Protein AF-A0A8S9FS83-F1 (afdb_monomer_lite)

pLDDT: mean 85.34, std 13.95, range [45.56, 97.06]

InterPro domains:
  IPR008218 ATPase, V1 complex, subunit F [PF01990] (15-40)
  IPR036906 ATPase, V1 complex, subunit F superfamily [G3DSA:3.40.50.10580] (8-51)

Structure (mmCIF, N/CA/C/O backbone):
data_AF-A0A8S9FS83-F1
#
_entry.id   AF-A0A8S9FS83-F1
#
loop_
_atom_site.group_PDB
_atom_site.id
_atom_site.type_symbol
_atom_site.label_atom_id
_atom_site.label_alt_id
_atom_site.label_comp_id
_atom_site.label_asym_id
_atom_site.label_entity_id
_atom_site.label_seq_id
_atom_site.pdbx_PDB_ins_code
_atom_site.Cartn_x
_atom_site.Cartn_y
_atom_site.Cartn_z
_atom_site.occupancy
_atom_site.B_iso_or_equiv
_atom_site.auth_seq_id
_atom_site.auth_comp_id
_atom_site.auth_asym_id
_atom_site.auth_atom_id
_atom_site.pdbx_PDB_model_num
ATOM 1 N N . MET A 1 1 ? 17.232 -18.793 5.349 1.00 50.19 1 MET A N 1
ATOM 2 C CA . MET A 1 1 ? 16.136 -18.406 4.431 1.00 50.19 1 MET A CA 1
ATOM 3 C C . MET A 1 1 ? 15.831 -19.581 3.505 1.00 50.19 1 MET A C 1
ATOM 5 O O . MET A 1 1 ? 16.630 -19.866 2.626 1.00 50.19 1 MET A O 1
ATOM 9 N N . ALA A 1 2 ? 14.752 -20.325 3.759 1.00 45.56 2 ALA A N 1
ATOM 10 C CA . ALA A 1 2 ? 14.441 -21.578 3.069 1.00 45.56 2 ALA A CA 1
ATOM 11 C C . ALA A 1 2 ? 13.762 -21.360 1.699 1.00 45.56 2 ALA A C 1
ATOM 13 O O . ALA A 1 2 ? 12.740 -20.686 1.618 1.00 45.56 2 ALA A O 1
ATOM 14 N N . GLY A 1 3 ? 14.331 -21.956 0.645 1.00 59.97 3 GLY A N 1
ATOM 15 C CA . GLY A 1 3 ? 13.620 -22.718 -0.397 1.00 59.97 3 GLY A CA 1
ATOM 16 C C . GLY A 1 3 ? 12.417 -22.120 -1.139 1.00 59.97 3 GLY A C 1
ATOM 17 O O . GLY A 1 3 ? 11.604 -22.895 -1.638 1.00 59.97 3 GLY A O 1
ATOM 18 N N . ARG A 1 4 ? 12.249 -20.797 -1.238 1.00 67.88 4 ARG A N 1
ATOM 19 C CA . ARG A 1 4 ? 11.116 -20.226 -1.987 1.00 67.88 4 ARG A CA 1
ATOM 20 C C . ARG A 1 4 ? 11.368 -20.336 -3.492 1.00 67.88 4 ARG A C 1
ATOM 22 O O . ARG A 1 4 ? 12.392 -19.863 -3.981 1.00 67.88 4 ARG A O 1
ATOM 29 N N . ALA A 1 5 ? 10.429 -20.950 -4.214 1.00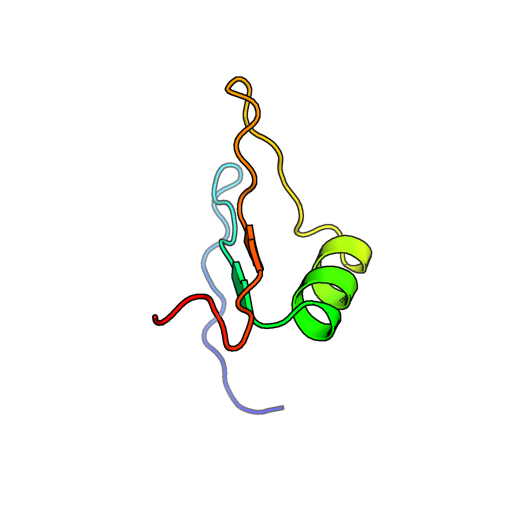 67.94 5 ALA A N 1
ATOM 30 C CA . ALA A 1 5 ? 10.441 -20.982 -5.673 1.00 67.94 5 ALA A CA 1
ATOM 31 C C . ALA A 1 5 ? 10.607 -19.557 -6.224 1.00 67.94 5 ALA A C 1
ATOM 33 O O . ALA A 1 5 ? 9.899 -18.640 -5.799 1.00 67.94 5 ALA A O 1
ATOM 34 N N . SER A 1 6 ? 11.558 -19.377 -7.145 1.00 66.81 6 SER A N 1
ATOM 35 C CA . SER A 1 6 ? 11.721 -18.115 -7.863 1.00 66.81 6 SER A CA 1
ATOM 36 C C . SER A 1 6 ? 10.424 -17.829 -8.613 1.00 66.81 6 SER A C 1
ATOM 38 O O . SER A 1 6 ? 9.974 -18.643 -9.420 1.00 66.81 6 SER A O 1
ATOM 40 N N . ILE A 1 7 ? 9.785 -16.705 -8.295 1.00 70.12 7 ILE A N 1
ATOM 41 C CA . ILE A 1 7 ? 8.577 -16.272 -8.989 1.00 70.12 7 ILE A CA 1
ATOM 42 C C . ILE A 1 7 ? 9.039 -15.823 -10.379 1.00 70.12 7 ILE A C 1
ATOM 44 O O . ILE A 1 7 ? 9.863 -14.909 -10.453 1.00 70.12 7 ILE A O 1
ATOM 48 N N . PRO A 1 8 ? 8.563 -16.441 -11.476 1.00 69.75 8 PRO A N 1
ATOM 49 C CA . PRO A 1 8 ? 8.955 -16.030 -12.815 1.00 69.75 8 PRO A CA 1
ATOM 50 C C . PRO A 1 8 ? 8.493 -14.589 -13.057 1.00 69.75 8 PRO A C 1
ATOM 52 O O . PRO A 1 8 ? 7.316 -14.324 -13.305 1.00 69.75 8 PRO A O 1
ATOM 55 N N . ALA A 1 9 ? 9.430 -13.647 -12.964 1.00 63.03 9 ALA A N 1
ATOM 56 C CA . ALA A 1 9 ? 9.189 -12.237 -13.213 1.00 63.03 9 ALA A CA 1
ATOM 57 C C . ALA A 1 9 ? 9.070 -12.018 -14.724 1.00 63.03 9 ALA A C 1
ATOM 59 O O . ALA A 1 9 ? 10.059 -11.891 -15.445 1.00 63.03 9 ALA A O 1
ATOM 60 N N . ARG A 1 10 ? 7.836 -11.995 -15.231 1.00 70.75 10 ARG A N 1
ATOM 61 C CA . ARG A 1 10 ? 7.562 -11.359 -16.523 1.00 70.75 10 ARG A CA 1
ATOM 62 C C . ARG A 1 10 ? 7.709 -9.854 -16.319 1.00 70.75 10 ARG A C 1
ATOM 64 O O . ARG A 1 10 ? 7.268 -9.349 -15.294 1.00 70.75 10 ARG A O 1
ATOM 71 N N . ASN A 1 11 ? 8.274 -9.140 -17.291 1.00 67.50 11 ASN A N 1
ATOM 72 C CA . ASN A 1 11 ? 8.588 -7.705 -17.181 1.00 67.50 11 ASN A CA 1
ATOM 73 C C . ASN A 1 11 ? 7.371 -6.800 -16.853 1.00 67.50 11 ASN A C 1
ATOM 75 O O . ASN A 1 11 ? 7.532 -5.620 -16.579 1.00 67.50 11 ASN A O 1
ATOM 79 N N . SER A 1 12 ? 6.152 -7.349 -16.894 1.00 76.94 12 SER A N 1
ATOM 80 C CA . SER A 1 12 ? 4.875 -6.696 -16.593 1.00 76.94 12 SER A CA 1
ATOM 81 C C . SER A 1 12 ? 4.150 -7.270 -15.364 1.00 76.94 12 SER A C 1
ATOM 83 O O . SER A 1 12 ? 2.972 -6.982 -15.164 1.00 76.94 12 SER A O 1
ATOM 85 N N . ALA A 1 13 ? 4.786 -8.152 -14.588 1.00 82.25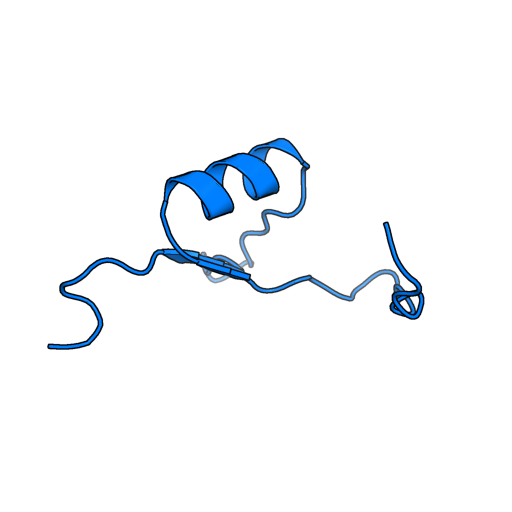 13 ALA A N 1
ATOM 86 C CA . ALA A 1 13 ? 4.190 -8.728 -13.389 1.00 82.25 13 ALA A CA 1
ATOM 87 C C . ALA A 1 13 ? 4.438 -7.806 -12.187 1.00 82.25 13 ALA A C 1
ATOM 89 O O . ALA A 1 13 ? 5.581 -7.485 -11.873 1.00 82.25 13 ALA A O 1
ATOM 90 N N . LEU A 1 14 ? 3.363 -7.401 -11.511 1.00 86.31 14 LEU A N 1
ATOM 91 C CA . LEU A 1 14 ? 3.418 -6.625 -10.273 1.00 86.31 14 LEU A CA 1
ATOM 92 C C . LEU A 1 14 ? 3.188 -7.545 -9.072 1.00 86.31 14 LEU A C 1
ATOM 94 O O . LEU A 1 14 ? 2.381 -8.473 -9.136 1.00 86.31 14 LEU A O 1
ATOM 98 N N . ILE A 1 15 ? 3.870 -7.262 -7.965 1.00 89.00 15 ILE A N 1
ATOM 99 C CA . ILE A 1 15 ? 3.601 -7.903 -6.675 1.00 89.00 15 ILE A CA 1
ATOM 100 C C . ILE A 1 15 ? 2.499 -7.099 -5.985 1.00 89.00 15 ILE A C 1
ATOM 102 O O . ILE A 1 15 ? 2.604 -5.878 -5.894 1.00 89.00 15 ILE A O 1
ATOM 106 N N . ALA A 1 16 ? 1.447 -7.772 -5.517 1.00 93.00 16 ALA A N 1
ATOM 107 C CA . ALA A 1 16 ? 0.400 -7.160 -4.704 1.00 93.00 16 ALA A CA 1
ATOM 108 C C . ALA A 1 16 ? 0.583 -7.516 -3.223 1.00 93.00 16 ALA A C 1
ATOM 110 O O . ALA A 1 16 ? 1.041 -8.618 -2.911 1.00 93.00 16 ALA A O 1
ATOM 111 N N . MET A 1 17 ? 0.237 -6.597 -2.320 1.00 94.44 17 MET A N 1
ATOM 112 C CA . MET A 1 17 ? 0.519 -6.732 -0.886 1.00 94.44 17 MET A CA 1
ATOM 113 C C . MET A 1 17 ? -0.712 -6.434 -0.034 1.00 94.44 17 MET A C 1
ATOM 115 O O . MET A 1 17 ? -1.405 -5.445 -0.249 1.00 94.44 17 MET A O 1
ATOM 119 N N . ILE A 1 18 ? -0.970 -7.286 0.951 1.00 95.00 18 ILE A N 1
ATOM 120 C CA . ILE A 1 18 ? -1.987 -7.073 1.981 1.00 95.00 18 ILE A CA 1
ATOM 121 C C . ILE A 1 18 ? -1.271 -7.306 3.301 1.00 95.00 18 ILE A C 1
ATOM 123 O O . ILE A 1 18 ? -0.866 -8.436 3.578 1.00 95.00 18 ILE A O 1
ATOM 127 N N . ALA A 1 19 ? -1.028 -6.240 4.049 1.00 95.00 19 ALA A N 1
ATOM 128 C CA . ALA A 1 19 ? -0.261 -6.304 5.284 1.00 95.00 19 ALA A CA 1
ATOM 129 C C . ALA A 1 19 ? -0.562 -5.090 6.170 1.00 95.00 19 ALA A C 1
ATOM 131 O O . ALA A 1 19 ? -1.283 -4.181 5.760 1.00 95.00 19 ALA A O 1
ATOM 132 N N . ASP A 1 20 ? -0.014 -5.091 7.379 1.00 95.81 20 ASP A N 1
ATOM 133 C CA . ASP A 1 20 ? -0.012 -3.928 8.260 1.00 95.81 20 ASP A CA 1
ATOM 134 C C . ASP A 1 20 ? 0.878 -2.798 7.711 1.00 95.81 20 ASP A C 1
ATOM 136 O O . ASP A 1 20 ? 1.621 -2.961 6.735 1.00 95.81 20 ASP A O 1
ATOM 140 N N . GLU A 1 21 ? 0.766 -1.619 8.321 1.00 95.56 21 GLU A N 1
ATOM 141 C CA . GLU A 1 21 ? 1.447 -0.406 7.864 1.00 95.56 21 GLU A CA 1
ATOM 142 C C . GLU A 1 21 ? 2.968 -0.588 7.806 1.00 95.56 21 GLU A C 1
ATOM 144 O O . GLU A 1 21 ? 3.576 -0.322 6.768 1.00 95.56 21 GLU A O 1
ATOM 149 N N . ASP A 1 22 ? 3.568 -1.129 8.865 1.00 96.56 22 ASP A N 1
ATOM 150 C CA . ASP A 1 22 ? 5.019 -1.295 8.968 1.00 96.56 22 ASP A CA 1
ATOM 151 C C . ASP A 1 22 ? 5.573 -2.229 7.881 1.00 96.56 22 ASP A C 1
ATOM 153 O O . ASP A 1 22 ? 6.601 -1.940 7.254 1.00 96.56 22 ASP A O 1
ATOM 157 N N . THR A 1 23 ? 4.865 -3.325 7.584 1.00 95.69 23 THR A N 1
ATOM 158 C CA . THR A 1 23 ? 5.262 -4.236 6.506 1.00 95.69 23 THR A CA 1
ATOM 159 C C . THR A 1 23 ? 5.131 -3.559 5.144 1.00 95.69 23 THR A C 1
ATOM 161 O O . THR A 1 23 ? 6.048 -3.651 4.323 1.00 95.69 23 THR A O 1
ATOM 164 N N . VAL A 1 24 ? 4.022 -2.852 4.890 1.00 96.19 24 VAL A N 1
ATOM 165 C CA . VAL A 1 24 ? 3.816 -2.124 3.628 1.00 96.19 24 VAL A CA 1
ATOM 166 C C . VAL A 1 24 ? 4.912 -1.077 3.427 1.00 96.19 24 VAL A C 1
ATOM 168 O O . VAL A 1 24 ? 5.503 -1.032 2.348 1.00 96.19 24 VAL A O 1
ATOM 171 N N . VAL A 1 25 ? 5.244 -0.290 4.454 1.00 96.69 25 VAL A N 1
ATOM 172 C CA . VAL A 1 25 ? 6.309 0.723 4.397 1.00 96.69 25 VAL A CA 1
ATOM 173 C C . VAL A 1 25 ? 7.647 0.092 4.010 1.00 96.69 25 VAL A C 1
ATOM 175 O O . VAL A 1 25 ? 8.308 0.584 3.092 1.00 96.69 25 VAL A O 1
ATOM 178 N N . GLY A 1 26 ? 8.020 -1.038 4.616 1.00 97.06 26 GLY A N 1
ATOM 179 C CA . GLY A 1 26 ? 9.253 -1.750 4.268 1.00 97.06 26 GLY A CA 1
ATOM 180 C C . GLY A 1 26 ? 9.315 -2.177 2.795 1.00 97.06 26 GLY A C 1
ATOM 181 O O . GLY A 1 26 ? 10.341 -2.007 2.132 1.00 97.06 26 GLY A O 1
ATOM 182 N N . PHE A 1 27 ? 8.209 -2.673 2.235 1.00 95.62 27 PHE A N 1
ATOM 183 C CA . PHE A 1 27 ? 8.156 -3.048 0.819 1.00 95.62 27 PHE A CA 1
ATOM 184 C C . PHE A 1 27 ? 8.123 -1.852 -0.136 1.00 95.62 27 PHE A C 1
ATOM 186 O O . PHE A 1 27 ? 8.686 -1.926 -1.233 1.00 95.62 27 PHE A O 1
ATOM 193 N N . LEU A 1 28 ? 7.492 -0.747 0.264 1.00 95.44 28 LEU A N 1
ATOM 194 C CA . LEU A 1 28 ? 7.556 0.502 -0.492 1.00 95.44 28 LEU A CA 1
ATOM 195 C C . LEU A 1 28 ? 9.001 1.013 -0.560 1.00 95.44 28 LEU A C 1
ATOM 197 O O . LEU A 1 28 ? 9.462 1.365 -1.645 1.00 95.44 28 LEU A O 1
ATOM 201 N N . MET A 1 29 ? 9.746 0.951 0.549 1.00 96.31 29 MET A N 1
ATOM 202 C CA . MET A 1 29 ? 11.180 1.274 0.579 1.00 96.31 29 MET A CA 1
ATOM 203 C C . MET A 1 29 ? 12.021 0.343 -0.306 1.00 96.31 29 MET A C 1
ATOM 205 O O . MET A 1 29 ? 13.015 0.777 -0.882 1.00 96.31 29 MET A O 1
ATOM 209 N N . ALA A 1 30 ? 11.613 -0.918 -0.460 1.00 94.31 30 ALA A N 1
ATOM 210 C CA . ALA A 1 30 ? 12.263 -1.886 -1.344 1.00 94.31 30 ALA A CA 1
ATOM 211 C C . ALA A 1 30 ? 11.923 -1.703 -2.841 1.00 94.31 30 ALA A C 1
ATOM 213 O O . ALA A 1 30 ? 12.406 -2.472 -3.671 1.00 94.31 30 ALA A O 1
ATOM 214 N N . GLY A 1 31 ? 11.096 -0.714 -3.206 1.00 92.38 31 GLY A N 1
ATOM 215 C CA . GLY A 1 31 ? 10.751 -0.408 -4.599 1.00 92.38 31 GLY A CA 1
ATOM 216 C C . GLY A 1 31 ? 9.645 -1.283 -5.202 1.00 92.38 31 GLY A C 1
ATOM 217 O O . GLY A 1 31 ? 9.494 -1.322 -6.419 1.00 92.38 31 GLY A O 1
ATOM 218 N N . VAL A 1 32 ? 8.863 -1.985 -4.374 1.00 92.75 32 VAL A N 1
ATOM 219 C CA . VAL A 1 32 ? 7.764 -2.864 -4.831 1.00 92.75 32 VAL A CA 1
ATOM 220 C C . VAL A 1 32 ? 6.459 -2.087 -5.084 1.00 92.75 32 VAL A C 1
ATOM 222 O O . VAL A 1 32 ? 5.542 -2.586 -5.739 1.00 92.75 32 VAL A O 1
ATOM 225 N N . GLY A 1 33 ? 6.354 -0.856 -4.579 1.00 93.50 33 GLY A N 1
ATOM 226 C CA . GLY A 1 33 ? 5.161 -0.018 -4.714 1.00 93.50 33 GLY A CA 1
ATOM 227 C C . GLY A 1 33 ? 4.877 0.414 -6.151 1.00 93.50 33 GLY A C 1
ATOM 228 O O . GLY A 1 33 ? 5.756 0.927 -6.837 1.00 93.50 33 GLY A O 1
ATOM 229 N N . ASN A 1 34 ? 3.626 0.265 -6.587 1.00 94.81 34 ASN A N 1
ATOM 230 C CA . ASN A 1 34 ? 3.151 0.733 -7.885 1.00 94.81 34 ASN A CA 1
ATOM 231 C C . ASN A 1 34 ? 1.777 1.404 -7.765 1.00 94.81 34 ASN A C 1
ATOM 233 O O . ASN A 1 34 ? 0.887 0.914 -7.066 1.00 94.81 34 ASN A O 1
ATOM 237 N N . VAL A 1 35 ? 1.592 2.487 -8.523 1.00 94.06 35 VAL A N 1
ATOM 238 C CA . VAL A 1 35 ? 0.306 3.167 -8.696 1.00 94.06 35 VAL A CA 1
ATOM 239 C C . VAL A 1 35 ? -0.080 3.099 -10.171 1.00 94.06 35 VAL A C 1
ATOM 241 O O . VAL A 1 35 ? 0.640 3.601 -11.028 1.00 94.06 35 VAL A O 1
ATOM 244 N N . ASP A 1 36 ? -1.209 2.461 -10.471 1.00 91.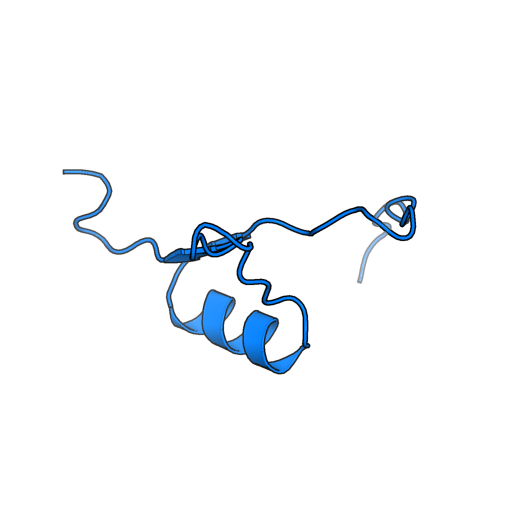44 36 ASP A N 1
ATOM 245 C CA . ASP A 1 36 ? -1.732 2.358 -11.838 1.00 91.44 36 ASP A CA 1
ATOM 246 C C . ASP A 1 36 ? -2.282 3.714 -12.337 1.00 91.44 36 ASP A C 1
ATOM 248 O O . ASP A 1 36 ? -2.560 4.621 -11.550 1.00 91.44 36 ASP A O 1
ATOM 252 N N . ILE A 1 37 ? -2.527 3.847 -13.643 1.00 93.25 37 ILE A N 1
ATOM 253 C CA . ILE A 1 37 ? -3.073 5.043 -14.315 1.00 93.25 37 ILE A CA 1
ATOM 254 C C . ILE A 1 37 ? -4.408 5.484 -13.686 1.00 93.25 37 ILE A C 1
ATOM 256 O O . ILE A 1 37 ? -4.748 6.666 -13.657 1.00 93.25 37 ILE A O 1
ATOM 260 N N . ARG A 1 38 ? -5.157 4.535 -13.113 1.00 94.62 38 ARG A N 1
ATOM 261 C CA . ARG A 1 38 ? -6.413 4.773 -12.383 1.00 94.62 38 ARG A CA 1
ATOM 262 C C . ARG A 1 38 ? -6.215 5.231 -10.932 1.00 94.62 38 ARG A C 1
ATOM 264 O O . ARG A 1 38 ? -7.187 5.259 -10.182 1.00 94.62 38 ARG A O 1
ATOM 271 N N . ARG A 1 39 ? -4.980 5.547 -10.527 1.00 92.56 39 ARG A N 1
ATOM 272 C CA . ARG A 1 39 ? -4.570 5.892 -9.154 1.00 92.56 39 ARG A CA 1
ATOM 273 C C . ARG A 1 39 ? -4.873 4.798 -8.126 1.00 92.56 39 ARG A C 1
ATOM 275 O O . ARG A 1 39 ? -5.180 5.090 -6.976 1.00 92.56 39 ARG A O 1
ATOM 282 N N . LYS A 1 40 ? -4.798 3.532 -8.544 1.00 94.94 40 LYS A N 1
ATOM 283 C CA . LYS A 1 40 ? -4.927 2.378 -7.645 1.00 94.94 40 LYS A CA 1
ATOM 284 C C . LYS A 1 40 ? -3.549 1.875 -7.242 1.00 94.94 40 LYS A C 1
ATOM 286 O O . LYS A 1 40 ? -2.710 1.643 -8.110 1.00 94.94 40 LYS A O 1
ATOM 291 N N . THR A 1 41 ? -3.343 1.703 -5.944 1.00 95.75 41 THR A N 1
ATOM 292 C CA . THR A 1 41 ? -2.141 1.095 -5.372 1.00 95.75 41 THR A CA 1
ATOM 293 C C . THR A 1 41 ? -2.181 -0.425 -5.514 1.00 95.75 41 THR A C 1
ATOM 295 O O . THR A 1 41 ? -3.249 -1.037 -5.525 1.00 95.75 41 THR A O 1
ATOM 298 N N . ASN A 1 42 ? -1.009 -1.053 -5.591 1.00 94.69 42 ASN A N 1
ATOM 299 C CA . ASN A 1 42 ? -0.853 -2.509 -5.516 1.00 94.69 42 ASN A CA 1
ATOM 300 C C . ASN A 1 42 ? -0.784 -3.042 -4.073 1.00 94.69 42 ASN A C 1
ATOM 302 O O . ASN A 1 42 ? -0.425 -4.199 -3.865 1.00 94.69 42 ASN A O 1
ATOM 306 N N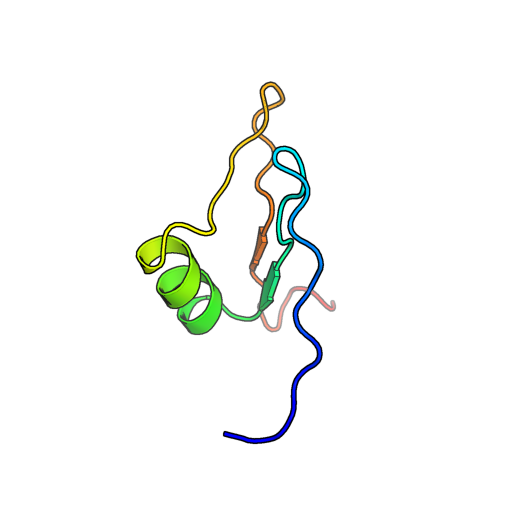 . TYR A 1 43 ? -1.114 -2.222 -3.078 1.00 96.25 43 TYR A N 1
ATOM 307 C CA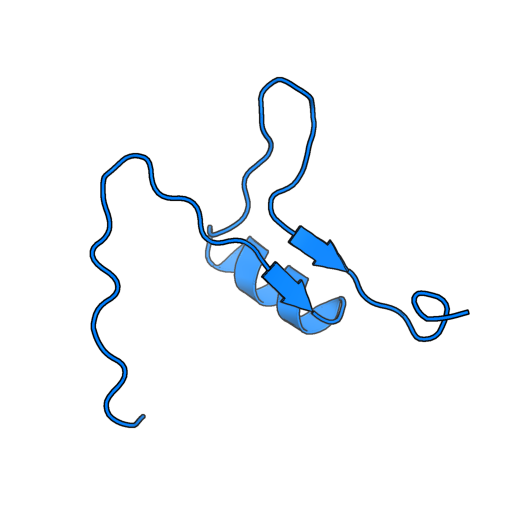 . TYR A 1 43 ? -1.128 -2.618 -1.677 1.00 96.25 43 TYR A CA 1
ATOM 308 C C . TYR A 1 43 ? -2.404 -2.161 -0.973 1.00 96.25 43 TYR A C 1
ATOM 310 O O . TYR A 1 43 ? -2.987 -1.131 -1.326 1.00 96.25 43 TYR A O 1
ATOM 318 N N . LEU A 1 44 ? -2.797 -2.932 0.037 1.00 95.38 44 LEU A N 1
ATOM 319 C CA . LEU A 1 44 ? -3.862 -2.631 0.982 1.00 95.38 44 LEU A CA 1
ATOM 320 C C . LEU A 1 44 ? -3.282 -2.720 2.394 1.00 95.38 44 LEU A C 1
ATOM 322 O O . LEU A 1 44 ? -2.796 -3.780 2.791 1.00 95.38 44 LEU A O 1
ATOM 326 N N . ILE A 1 45 ? -3.337 -1.607 3.126 1.00 94.69 45 ILE A N 1
ATOM 327 C CA . ILE A 1 45 ? -2.992 -1.581 4.548 1.00 94.69 45 ILE A CA 1
ATOM 328 C C . ILE A 1 45 ? -4.177 -2.156 5.320 1.00 94.69 45 ILE A C 1
ATOM 330 O O . ILE A 1 45 ? -5.311 -1.716 5.125 1.00 94.69 45 ILE A O 1
ATOM 334 N N . VAL A 1 46 ? -3.910 -3.150 6.161 1.00 94.25 46 VAL A N 1
ATOM 335 C CA . VAL A 1 46 ? -4.898 -3.770 7.042 1.00 94.25 46 VAL A CA 1
ATOM 336 C C . VAL A 1 46 ? -4.696 -3.237 8.450 1.00 94.25 46 VAL A C 1
ATOM 338 O O . VAL A 1 46 ? -3.655 -3.449 9.062 1.00 94.25 46 VAL A O 1
ATOM 341 N N . ASP A 1 47 ? -5.726 -2.577 8.956 1.00 90.31 47 ASP A N 1
ATOM 342 C CA . ASP A 1 47 ? -5.891 -2.237 10.365 1.00 90.31 47 ASP A CA 1
ATOM 343 C C . ASP A 1 47 ? -6.931 -3.163 11.038 1.00 90.31 47 ASP A C 1
ATOM 345 O O . ASP A 1 47 ? -7.692 -3.867 10.366 1.00 90.31 47 ASP A O 1
ATOM 349 N N . SER A 1 48 ? -7.007 -3.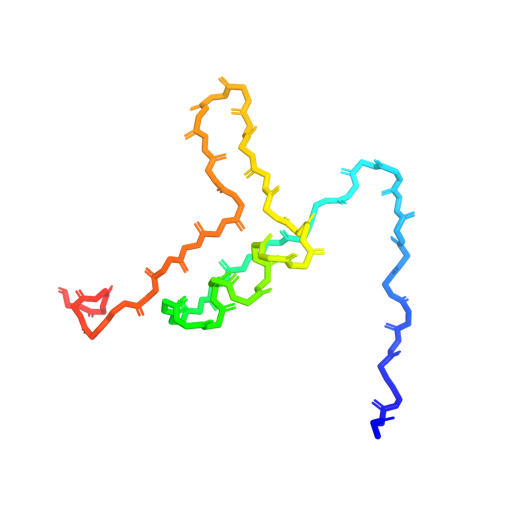135 12.368 1.00 86.25 48 SER A N 1
ATOM 350 C CA . SER A 1 48 ? -8.000 -3.839 13.195 1.00 86.25 48 SER A CA 1
ATOM 351 C C . SER A 1 48 ? -9.442 -3.551 12.764 1.00 86.25 48 SER A C 1
ATOM 353 O O . SER A 1 48 ? -10.315 -4.409 12.874 1.00 86.25 48 SER A O 1
ATOM 355 N N . SER A 1 49 ? -9.678 -2.356 12.223 1.00 81.50 49 SER A N 1
ATOM 356 C CA . SER A 1 49 ? -10.981 -1.901 11.737 1.00 81.50 49 SER A CA 1
ATOM 357 C C . SER A 1 49 ? -11.350 -2.451 10.352 1.00 81.50 49 SER A C 1
ATOM 359 O O . SER A 1 49 ? -12.471 -2.266 9.906 1.00 81.50 49 SER A O 1
ATOM 361 N N . THR A 1 50 ? -10.431 -3.119 9.644 1.00 82.31 50 THR A N 1
ATOM 362 C CA . THR A 1 50 ? -10.654 -3.583 8.254 1.00 82.31 50 THR A CA 1
ATOM 363 C C . THR A 1 50 ? -11.583 -4.798 8.175 1.00 82.31 50 THR A C 1
ATOM 365 O O . THR A 1 50 ? -12.100 -5.115 7.107 1.00 82.31 50 THR A O 1
ATOM 368 N N . LEU A 1 51 ? -11.756 -5.510 9.293 1.00 73.38 51 LEU A N 1
ATOM 369 C CA . LEU A 1 51 ? -12.567 -6.728 9.397 1.00 73.38 51 LEU A CA 1
ATOM 370 C C . LEU A 1 51 ? -13.953 -6.484 10.023 1.00 73.38 51 LEU A C 1
ATOM 372 O O . LEU A 1 51 ? -14.710 -7.444 10.176 1.00 73.38 51 LEU A O 1
ATOM 376 N N . LEU A 1 52 ? -14.264 -5.238 10.399 1.00 52.09 52 LEU A N 1
ATOM 377 C CA . LEU A 1 52 ? -15.525 -4.808 11.017 1.00 52.09 52 LEU A CA 1
ATOM 378 C C . LEU A 1 52 ? -16.353 -3.980 10.031 1.00 52.09 52 LEU A C 1
ATOM 380 O O . LEU A 1 52 ? -17.589 -4.172 10.029 1.00 52.09 52 LEU A O 1
#

Foldseek 3Di:
DDDDDDDPDDVPDAAAEEEAPVVVVVVVVVVRWDQDPVRDISYDHDDPVNVD

Radius of gyration: 13.18 Å; chains: 1; bounding box: 32×29×30 Å

Sequence (52 aa):
MAGRASIPARNSALIAMIADEDTVVGFLMAGVGNVDIRRKTNYLIVDSSTLL

Organism: Brassica cretica (NCBI:txid69181)

Secondary structure (DSSP, 8-state):
---PPPP---TTPPPPEEE-HHHHHHHHHTT---B-TTS-BSEEE--GGGG-